Protein AF-A0A2G1X5A1-F1 (afdb_monomer)

Mean predicted aligned error: 12.58 Å

Nearest PDB structures (foldseek):
  6l0v-assembly1_A  TM=4.337E-01  e=4.704E-01  Arabidopsis thaliana
  7k0v-assembly1_D  TM=3.939E-01  e=1.760E+00  Homo sapiens

Radius of gyration: 24.57 Å; Cα contacts (8 Å, |Δi|>4): 86; chains: 1; bounding box: 47×80×41 Å

Solvent-accessible surface area (backbone atoms only — not comparable to full-atom values): 6441 Å² total; per-residue (Å²): 134,82,83,73,89,75,88,75,87,76,87,71,82,75,88,49,92,86,71,69,80,75,82,88,56,61,49,38,37,87,82,8,84,92,30,74,46,30,64,36,58,48,74,81,46,97,69,28,37,39,35,37,26,60,39,94,95,80,43,75,45,81,49,75,46,67,69,84,70,52,79,67,51,48,56,49,52,49,53,53,51,58,68,52,68,75,61,77,76,71,75,77,83,78,76,82,125

Secondary structure (DSSP, 8-state):
-PPP---PPP-S----TTTPPPPPPPTTSTT-TT-TTEEEEEEEETTEEEEEEEETTTEEEEEEEPPPPPHHHHHHHHHHHHHHHT---PPP-----

Foldseek 3Di:
DDDDPDDDDDPDDPPPPVPDDDDADPLCDCPGPPNVQWPDWDDPDVQKIWTWGDDPNPDIDIDIDHDDDDPVVVVVVVVVCVVCVPDPPPPPPPPPD

pLDDT: mean 82.76, std 16.29, range [44.81, 98.06]

Structure (mmCIF, N/CA/C/O backbone):
data_AF-A0A2G1X5A1-F1
#
_entry.id   AF-A0A2G1X5A1-F1
#
loop_
_atom_site.group_PDB
_atom_site.id
_atom_site.type_symbol
_atom_site.label_atom_id
_atom_site.label_alt_id
_atom_site.label_comp_id
_atom_site.label_asym_id
_atom_site.label_entity_id
_atom_site.label_seq_id
_atom_site.pdbx_PDB_ins_code
_atom_site.Cartn_x
_atom_site.Cartn_y
_atom_site.Cartn_z
_atom_site.occupancy
_atom_site.B_iso_or_equiv
_atom_site.auth_seq_id
_atom_site.auth_comp_id
_atom_site.auth_asym_id
_atom_site.auth_atom_id
_atom_site.pdbx_PDB_model_num
ATOM 1 N N . MET A 1 1 ? -5.155 -40.367 -6.906 1.00 44.81 1 MET A N 1
ATOM 2 C CA . MET A 1 1 ? -4.261 -39.531 -6.082 1.00 44.81 1 MET A CA 1
ATOM 3 C C . MET A 1 1 ? -3.261 -38.931 -7.051 1.00 44.81 1 MET A C 1
ATOM 5 O O . MET A 1 1 ? -2.459 -39.688 -7.576 1.00 44.81 1 MET A O 1
ATOM 9 N N . SER A 1 2 ? -3.438 -37.665 -7.441 1.00 49.84 2 SER A N 1
ATOM 10 C CA . SER A 1 2 ? -2.528 -37.022 -8.399 1.00 49.84 2 SER A CA 1
ATOM 11 C C . SER A 1 2 ? -1.234 -36.671 -7.691 1.00 49.84 2 SER A C 1
ATOM 13 O O . SER A 1 2 ? -1.264 -36.029 -6.643 1.00 49.84 2 SER A O 1
ATOM 15 N N . ASP A 1 3 ? -0.138 -37.135 -8.273 1.00 55.56 3 ASP A N 1
ATOM 16 C CA . ASP A 1 3 ? 1.224 -36.840 -7.859 1.00 55.56 3 ASP A CA 1
ATOM 17 C C . ASP A 1 3 ? 1.420 -35.315 -7.864 1.00 55.56 3 ASP A C 1
ATOM 19 O O . ASP A 1 3 ? 1.188 -34.648 -8.878 1.00 55.56 3 ASP A O 1
ATOM 23 N N . GLY A 1 4 ? 1.707 -34.742 -6.696 1.00 51.97 4 GLY A N 1
ATOM 24 C CA . GLY A 1 4 ? 1.869 -33.301 -6.538 1.00 51.97 4 GLY A CA 1
ATOM 25 C C . GLY A 1 4 ? 3.128 -32.844 -7.263 1.00 51.97 4 GLY A C 1
ATOM 26 O O . GLY A 1 4 ? 4.177 -33.475 -7.134 1.00 51.97 4 GLY A O 1
ATOM 27 N N . ALA A 1 5 ? 3.034 -31.749 -8.021 1.00 59.22 5 ALA A N 1
ATOM 28 C CA . ALA A 1 5 ? 4.182 -31.155 -8.694 1.00 59.22 5 ALA A CA 1
ATOM 29 C C . ALA A 1 5 ? 5.288 -30.857 -7.667 1.00 59.22 5 ALA A C 1
ATOM 31 O O . ALA A 1 5 ? 5.188 -29.927 -6.868 1.00 59.22 5 ALA A O 1
ATOM 32 N N . THR A 1 6 ? 6.326 -31.691 -7.663 1.00 59.53 6 THR A N 1
ATOM 33 C CA . THR A 1 6 ? 7.488 -31.524 -6.795 1.00 59.53 6 THR A CA 1
ATOM 34 C C . THR A 1 6 ? 8.447 -30.568 -7.489 1.00 59.53 6 THR A C 1
ATOM 36 O O . THR A 1 6 ? 9.018 -30.905 -8.526 1.00 59.53 6 THR A O 1
ATOM 39 N N . LEU A 1 7 ? 8.617 -29.369 -6.926 1.00 55.50 7 LEU A N 1
ATOM 40 C CA . LEU A 1 7 ? 9.668 -28.437 -7.334 1.00 55.50 7 LEU A CA 1
ATOM 41 C C . LEU A 1 7 ? 11.031 -29.081 -7.048 1.00 55.50 7 LEU A C 1
ATOM 43 O O . LEU A 1 7 ? 11.427 -29.223 -5.892 1.00 55.50 7 LEU A O 1
ATOM 47 N N . ARG A 1 8 ? 11.742 -29.488 -8.104 1.00 59.69 8 ARG A N 1
ATOM 48 C CA . ARG A 1 8 ? 13.169 -29.814 -8.035 1.00 59.69 8 ARG A CA 1
ATOM 49 C C . ARG A 1 8 ? 13.969 -28.565 -8.373 1.00 59.69 8 ARG A C 1
ATOM 51 O O . ARG A 1 8 ? 13.792 -27.999 -9.445 1.00 59.69 8 ARG A O 1
ATOM 58 N N . ILE A 1 9 ? 14.846 -28.164 -7.461 1.00 62.59 9 ILE A N 1
ATOM 59 C CA . ILE A 1 9 ? 15.906 -27.199 -7.747 1.00 62.59 9 ILE A CA 1
ATOM 60 C C . ILE A 1 9 ? 17.010 -27.998 -8.442 1.00 62.59 9 ILE A C 1
ATOM 62 O O . ILE A 1 9 ? 17.510 -28.972 -7.881 1.00 62.59 9 ILE A O 1
ATOM 66 N N . VAL A 1 10 ? 17.295 -27.656 -9.695 1.00 57.22 10 VAL A N 1
ATOM 67 C CA . VAL A 1 10 ? 18.392 -28.242 -10.470 1.00 57.22 10 VAL A CA 1
ATOM 68 C C . VAL A 1 10 ? 19.635 -27.403 -10.176 1.00 57.22 10 VAL A C 1
ATOM 70 O O . VAL A 1 10 ? 19.604 -26.194 -10.370 1.00 57.22 10 VAL A O 1
ATOM 73 N N . ASP A 1 11 ? 20.683 -28.042 -9.655 1.00 57.97 11 ASP A N 1
ATOM 74 C CA . ASP A 1 11 ? 21.979 -27.426 -9.305 1.00 57.97 11 ASP A CA 1
ATOM 75 C C . ASP A 1 11 ? 22.988 -27.472 -10.474 1.00 57.97 11 ASP A C 1
ATOM 77 O O . ASP A 1 11 ? 24.155 -27.114 -10.312 1.00 57.97 11 ASP A O 1
ATOM 81 N N . GLU A 1 12 ? 22.577 -27.953 -11.653 1.00 60.84 12 GLU A N 1
ATOM 82 C CA . GLU A 1 12 ? 23.441 -27.958 -12.835 1.00 60.84 12 GLU A CA 1
ATOM 83 C C . GLU A 1 12 ? 23.439 -26.563 -13.476 1.00 60.84 12 GLU A C 1
ATOM 85 O O . GLU A 1 12 ? 22.364 -26.029 -13.763 1.00 60.84 12 GLU A O 1
ATOM 90 N N . PRO A 1 13 ? 24.615 -25.943 -13.685 1.00 56.88 13 PRO A N 1
ATOM 91 C CA . PRO A 1 13 ? 24.695 -24.680 -14.396 1.00 56.88 13 PRO A CA 1
ATOM 92 C C . PRO A 1 13 ? 24.257 -24.903 -15.846 1.00 56.88 13 PRO A C 1
ATOM 94 O O . PRO A 1 13 ? 24.900 -25.640 -16.591 1.00 56.88 13 PRO A O 1
ATOM 97 N N . ASP A 1 14 ? 23.155 -24.267 -16.238 1.00 58.31 14 ASP A N 1
ATOM 98 C CA . ASP A 1 14 ? 22.785 -24.120 -17.642 1.00 58.31 14 ASP A CA 1
ATOM 99 C C . ASP A 1 14 ? 23.869 -23.258 -18.314 1.00 58.31 14 ASP A C 1
ATOM 101 O O . ASP A 1 14 ? 23.951 -22.050 -18.091 1.00 58.31 14 ASP A O 1
ATOM 105 N N . ASP A 1 15 ? 24.727 -23.884 -19.123 1.00 59.47 15 ASP A N 1
ATOM 106 C CA . ASP A 1 15 ? 25.780 -23.232 -19.921 1.00 59.47 15 ASP A CA 1
ATOM 107 C C . ASP A 1 15 ? 25.209 -22.424 -21.114 1.00 59.47 15 ASP A C 1
ATOM 109 O O . ASP A 1 15 ? 25.947 -22.062 -22.033 1.00 59.47 15 ASP A O 1
ATOM 113 N N . ASP A 1 16 ? 23.901 -22.129 -21.129 1.00 58.56 16 ASP A N 1
ATOM 114 C CA . ASP A 1 16 ? 23.287 -21.203 -22.081 1.00 58.56 16 ASP A CA 1
ATOM 115 C C . ASP A 1 16 ? 23.328 -19.765 -21.523 1.00 58.56 16 ASP A C 1
ATOM 117 O O . ASP A 1 16 ? 22.476 -19.377 -20.714 1.00 58.56 16 ASP A O 1
ATOM 121 N N . PRO A 1 17 ? 24.281 -18.917 -21.960 1.00 57.00 17 PRO A N 1
ATOM 122 C CA . PRO A 1 17 ? 24.365 -17.527 -21.517 1.00 57.00 17 PRO A CA 1
ATOM 123 C C . PRO A 1 17 ? 23.136 -16.688 -21.915 1.00 57.00 17 PRO A C 1
ATOM 125 O O . PRO A 1 17 ? 23.019 -15.549 -21.463 1.00 57.00 17 PRO A O 1
ATOM 128 N N . GLY A 1 18 ? 22.226 -17.216 -22.747 1.00 58.03 18 GLY A N 1
ATOM 129 C CA . GLY A 1 18 ? 20.951 -16.590 -23.102 1.00 58.03 18 GLY A CA 1
ATOM 130 C C . GLY A 1 18 ? 19.766 -16.940 -22.190 1.00 58.03 18 GLY A C 1
ATOM 131 O O . GLY A 1 18 ? 18.714 -16.316 -22.327 1.00 58.03 18 GLY A O 1
ATOM 132 N N . GLY A 1 19 ? 19.911 -17.908 -21.274 1.00 65.81 19 GLY A N 1
ATOM 133 C CA . GLY A 1 19 ? 18.814 -18.434 -20.446 1.00 65.81 19 GLY A CA 1
ATOM 134 C C . GLY A 1 19 ? 18.762 -17.923 -19.000 1.00 65.81 19 GLY A C 1
ATOM 135 O O . GLY A 1 19 ? 17.768 -18.141 -18.304 1.00 65.81 19 GLY A O 1
ATOM 136 N N . ALA A 1 20 ? 19.805 -17.239 -18.525 1.00 80.19 20 ALA A N 1
ATOM 137 C CA . ALA A 1 20 ? 19.891 -16.805 -17.131 1.00 80.19 20 ALA A CA 1
ATOM 138 C C . ALA A 1 20 ? 18.946 -15.622 -16.842 1.00 80.19 20 ALA A C 1
ATOM 140 O O . ALA A 1 20 ? 19.043 -14.559 -17.457 1.00 80.19 20 ALA A O 1
ATOM 141 N N . ILE A 1 21 ? 18.049 -15.788 -15.863 1.00 84.44 21 ILE A N 1
ATOM 142 C CA . ILE A 1 21 ? 17.178 -14.704 -15.392 1.00 84.44 21 ILE A CA 1
ATOM 143 C C . ILE A 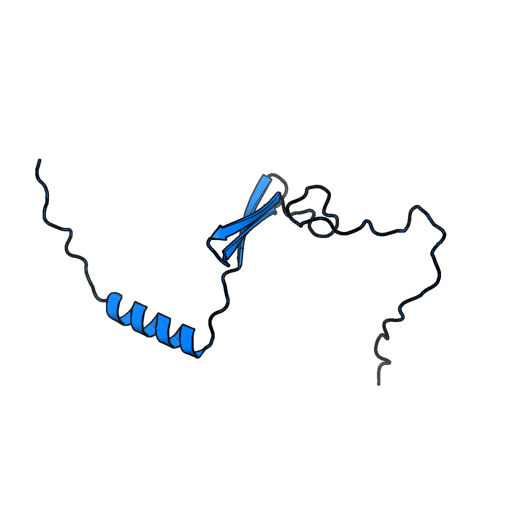1 21 ? 18.051 -13.625 -14.727 1.00 84.44 21 ILE A C 1
ATOM 145 O O . ILE A 1 21 ? 18.798 -13.950 -13.798 1.00 84.44 21 ILE A O 1
ATOM 149 N N . PRO A 1 22 ? 17.962 -12.348 -15.148 1.00 87.44 22 PRO A N 1
ATOM 150 C CA . PRO A 1 22 ? 18.729 -11.273 -14.530 1.00 87.44 22 PRO A CA 1
ATOM 151 C C . PRO A 1 22 ? 18.454 -11.154 -13.027 1.00 87.44 22 PRO A C 1
ATOM 153 O O . PRO A 1 22 ? 17.340 -11.401 -12.555 1.00 87.44 22 PRO A O 1
ATOM 156 N N . ALA A 1 23 ? 19.455 -10.722 -12.260 1.00 89.62 23 ALA A N 1
ATOM 157 C CA . ALA A 1 23 ? 19.260 -10.447 -10.841 1.00 89.62 23 ALA A CA 1
ATOM 158 C C . ALA A 1 23 ? 18.145 -9.396 -10.645 1.00 89.62 23 ALA A C 1
ATOM 160 O O . ALA A 1 23 ? 18.077 -8.425 -11.404 1.00 89.62 23 ALA A O 1
ATOM 161 N N . PRO A 1 24 ? 17.255 -9.564 -9.653 1.00 91.69 24 PRO A N 1
ATOM 162 C CA . PRO A 1 24 ? 16.179 -8.611 -9.427 1.00 91.69 24 PRO A CA 1
ATOM 163 C C . PRO A 1 24 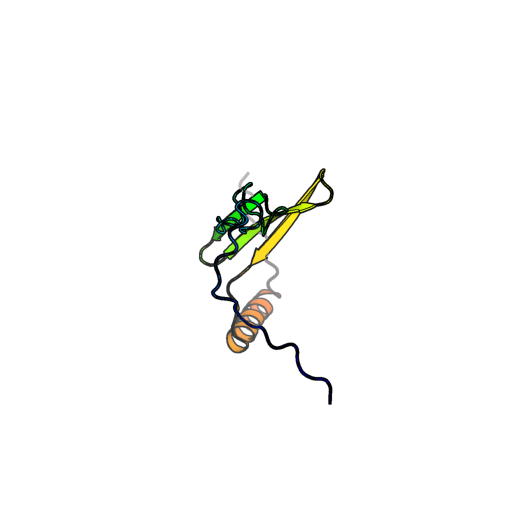? 16.735 -7.270 -8.926 1.00 91.69 24 PRO A C 1
ATOM 165 O O . PRO A 1 24 ? 17.483 -7.217 -7.950 1.00 91.69 24 PRO A O 1
ATOM 168 N N . VAL A 1 25 ? 16.320 -6.182 -9.572 1.00 93.75 25 VAL A N 1
ATOM 169 C CA . VAL A 1 25 ? 16.517 -4.789 -9.124 1.00 93.75 25 VAL A CA 1
ATOM 170 C C . VAL A 1 25 ? 15.256 -4.280 -8.406 1.00 93.75 25 VAL A C 1
ATOM 172 O O . VAL A 1 25 ? 14.240 -4.973 -8.444 1.00 93.75 25 VAL A O 1
ATOM 175 N N . PRO A 1 26 ? 15.252 -3.128 -7.707 1.00 91.50 26 PRO A N 1
ATOM 176 C CA . PRO A 1 26 ? 14.037 -2.602 -7.077 1.00 91.50 26 PRO A CA 1
ATOM 177 C C . PRO A 1 26 ? 12.881 -2.438 -8.080 1.00 91.50 26 PRO A C 1
ATOM 179 O O . PRO A 1 26 ? 13.123 -2.086 -9.226 1.00 91.50 26 PRO A O 1
ATOM 182 N N . PRO A 1 27 ? 11.614 -2.617 -7.678 1.00 87.50 27 PRO A N 1
ATOM 183 C CA . PRO A 1 27 ? 10.494 -2.655 -8.623 1.00 87.50 27 PRO A CA 1
ATOM 184 C C . PRO A 1 27 ? 10.198 -1.303 -9.285 1.00 87.50 27 PRO A C 1
ATOM 186 O O . PRO A 1 27 ? 9.502 -1.264 -10.284 1.00 87.50 27 PRO A O 1
ATOM 189 N N . GLY A 1 28 ? 10.682 -0.188 -8.730 1.00 87.56 28 GLY A N 1
ATOM 190 C CA . GLY A 1 28 ? 10.594 1.129 -9.372 1.00 87.56 28 GLY A CA 1
ATOM 191 C C . GLY A 1 28 ? 11.667 1.383 -10.435 1.00 87.56 28 GLY A C 1
ATOM 192 O O . GLY A 1 28 ? 11.661 2.457 -11.030 1.00 87.56 28 GLY A O 1
ATOM 193 N N . ASP A 1 29 ? 12.599 0.449 -10.627 1.00 89.12 29 ASP A N 1
ATOM 194 C CA . ASP A 1 29 ? 13.649 0.522 -11.638 1.00 89.12 29 ASP A CA 1
ATOM 195 C C . ASP A 1 29 ? 13.093 0.055 -12.999 1.00 89.12 29 ASP A C 1
ATOM 197 O O . ASP A 1 29 ? 12.463 -1.004 -13.051 1.00 89.12 29 ASP A O 1
ATOM 201 N N . PRO A 1 30 ? 13.295 0.802 -14.102 1.00 83.06 30 PRO A N 1
ATOM 202 C CA . PRO A 1 30 ? 12.816 0.396 -15.426 1.00 83.06 30 PRO A CA 1
ATOM 203 C C . PRO A 1 30 ? 13.383 -0.949 -15.905 1.00 83.06 30 PRO A C 1
ATOM 205 O O . PRO A 1 30 ? 12.757 -1.596 -16.742 1.00 83.06 30 PRO A O 1
ATOM 208 N N . GLU A 1 31 ? 14.517 -1.397 -15.358 1.00 87.00 31 GLU A N 1
ATOM 209 C CA . GLU A 1 31 ? 15.130 -2.689 -15.682 1.00 87.00 31 GLU A CA 1
ATOM 210 C C . GLU A 1 31 ? 14.575 -3.850 -14.827 1.00 87.00 31 GLU A C 1
ATOM 212 O O . GLU A 1 31 ? 15.034 -4.993 -14.926 1.00 87.00 31 GLU A O 1
ATOM 217 N N . ALA A 1 32 ? 13.572 -3.601 -13.976 1.00 92.69 32 ALA A N 1
ATOM 218 C CA . ALA A 1 32 ? 12.930 -4.626 -13.157 1.00 92.69 32 ALA A CA 1
ATOM 219 C C . ALA A 1 32 ? 12.083 -5.591 -14.004 1.00 92.69 32 ALA A C 1
ATOM 221 O O . ALA A 1 32 ? 10.878 -5.411 -14.188 1.00 92.69 32 ALA A O 1
ATOM 222 N N . TRP A 1 33 ? 12.694 -6.690 -14.452 1.00 91.44 33 TRP A N 1
ATOM 223 C CA . TRP A 1 33 ? 12.045 -7.712 -15.288 1.00 91.44 33 TRP A CA 1
ATOM 224 C C . TRP A 1 33 ? 10.766 -8.322 -14.681 1.00 91.44 33 TRP A C 1
ATOM 226 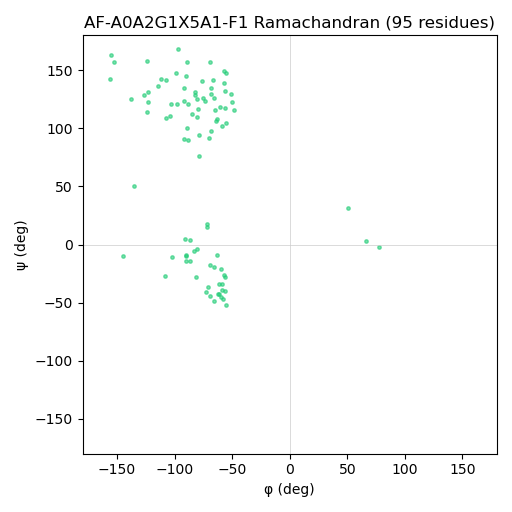O O . TRP A 1 33 ? 9.877 -8.751 -15.415 1.00 91.44 33 TRP A O 1
ATOM 236 N N . TYR A 1 34 ? 10.654 -8.361 -13.349 1.00 90.75 34 TYR A N 1
ATOM 237 C CA . TYR A 1 34 ? 9.510 -8.933 -12.628 1.00 90.75 34 TYR A CA 1
ATOM 238 C C . TYR A 1 34 ? 8.394 -7.916 -12.336 1.00 90.75 34 TYR A C 1
ATOM 240 O O . TYR A 1 34 ? 7.318 -8.303 -11.877 1.00 90.75 34 TYR A O 1
ATOM 248 N N . ALA A 1 35 ? 8.640 -6.623 -12.568 1.00 93.81 35 ALA A N 1
ATOM 249 C CA . ALA A 1 35 ? 7.693 -5.540 -12.312 1.00 93.81 35 ALA A CA 1
ATOM 250 C C . ALA A 1 35 ? 7.646 -4.532 -13.481 1.00 93.81 35 ALA A C 1
ATOM 252 O O . ALA A 1 35 ? 7.734 -3.329 -13.248 1.00 93.81 35 ALA A O 1
ATOM 253 N N . PRO A 1 36 ? 7.479 -4.988 -14.739 1.00 91.81 36 PRO A N 1
ATOM 254 C CA . PRO A 1 36 ? 7.637 -4.137 -15.924 1.00 91.81 36 PRO A CA 1
ATOM 255 C C . PRO A 1 36 ? 6.583 -3.023 -16.029 1.00 91.81 36 PRO A C 1
ATOM 257 O O . PRO A 1 36 ? 6.762 -2.045 -16.757 1.00 91.81 36 PRO A O 1
ATOM 260 N N . ASP A 1 37 ? 5.456 -3.169 -15.328 1.00 93.25 37 ASP A N 1
ATOM 261 C CA . ASP A 1 37 ? 4.408 -2.158 -15.258 1.00 93.25 37 ASP A CA 1
ATOM 262 C C . ASP A 1 37 ? 4.658 -1.121 -14.157 1.00 93.25 37 ASP A C 1
ATOM 264 O O . ASP A 1 37 ? 4.008 -0.079 -14.161 1.00 93.25 37 ASP A O 1
ATOM 268 N N . VAL A 1 38 ? 5.578 -1.354 -13.220 1.00 95.44 38 VAL A N 1
ATOM 269 C CA . VAL A 1 38 ? 5.858 -0.418 -12.129 1.00 95.44 38 VAL A CA 1
ATOM 270 C C . VAL A 1 38 ? 6.799 0.682 -12.617 1.00 95.44 38 VAL A C 1
ATOM 272 O O . VAL A 1 38 ? 7.839 0.446 -13.215 1.00 95.44 38 VAL A O 1
ATOM 275 N N . ARG A 1 39 ? 6.401 1.931 -12.372 1.00 93.44 39 ARG A N 1
ATOM 276 C CA . ARG A 1 39 ? 7.126 3.140 -12.792 1.00 93.44 39 ARG A CA 1
ATOM 277 C C . ARG A 1 39 ? 7.788 3.874 -11.651 1.00 93.44 39 ARG A C 1
ATOM 279 O O . ARG A 1 39 ? 8.758 4.589 -11.859 1.00 93.44 39 ARG A O 1
ATOM 286 N N . ALA A 1 40 ? 7.232 3.731 -10.458 1.00 94.06 40 ALA A N 1
ATOM 287 C CA . ALA A 1 40 ? 7.827 4.235 -9.240 1.00 94.06 40 ALA A CA 1
ATOM 288 C C . ALA A 1 40 ? 7.287 3.435 -8.060 1.00 94.06 40 ALA A C 1
ATOM 290 O O . ALA A 1 40 ? 6.100 3.106 -8.011 1.00 94.06 40 ALA A O 1
ATOM 291 N N . GLN A 1 41 ? 8.148 3.176 -7.083 1.00 95.25 41 GLN A N 1
ATOM 292 C CA . GLN A 1 41 ? 7.743 2.675 -5.781 1.00 95.25 41 GLN A CA 1
ATOM 293 C C . GLN A 1 41 ? 8.544 3.404 -4.710 1.00 95.25 41 GLN A C 1
ATOM 295 O O . GLN A 1 41 ? 9.771 3.435 -4.770 1.00 95.25 41 GLN A O 1
ATOM 300 N N . TYR A 1 42 ? 7.851 4.021 -3.758 1.00 94.94 42 TYR A N 1
ATOM 301 C CA . TYR A 1 42 ? 8.488 4.823 -2.718 1.00 94.94 42 TYR A CA 1
ATOM 302 C C . TYR A 1 42 ? 7.652 4.869 -1.441 1.00 94.94 42 TYR A C 1
ATOM 304 O O . TYR A 1 42 ? 6.435 4.671 -1.451 1.00 94.94 42 TYR A O 1
ATOM 312 N N . GLU A 1 43 ? 8.324 5.143 -0.328 1.00 96.50 43 GLU A N 1
ATOM 313 C CA . GLU A 1 43 ? 7.694 5.363 0.969 1.00 96.50 43 GLU A CA 1
ATOM 314 C C . GLU A 1 43 ? 7.157 6.800 1.035 1.00 96.50 43 GLU A C 1
ATOM 316 O O . GLU A 1 43 ? 7.919 7.764 1.043 1.00 96.50 43 GLU A O 1
ATOM 321 N N . ALA A 1 44 ? 5.832 6.953 1.020 1.00 96.81 44 ALA A N 1
ATOM 322 C CA . ALA A 1 44 ? 5.176 8.263 1.059 1.00 96.81 44 ALA A CA 1
ATOM 323 C C . ALA A 1 44 ? 5.080 8.819 2.491 1.00 96.81 44 ALA A C 1
ATOM 325 O O . ALA A 1 44 ? 5.049 10.030 2.701 1.00 96.81 44 ALA A O 1
ATOM 326 N N . ALA A 1 45 ? 5.023 7.915 3.468 1.00 96.31 45 ALA A N 1
ATOM 327 C CA . ALA A 1 45 ? 5.060 8.163 4.903 1.00 96.31 45 ALA A CA 1
ATOM 328 C C . ALA A 1 45 ? 5.583 6.891 5.596 1.00 96.31 45 ALA A C 1
ATOM 330 O O . ALA A 1 45 ? 5.524 5.830 4.975 1.00 96.31 45 ALA A O 1
ATOM 331 N N . PRO A 1 46 ? 6.039 6.953 6.863 1.00 96.50 46 PRO A N 1
ATOM 332 C CA . PRO A 1 46 ? 6.553 5.784 7.574 1.00 96.50 46 PRO A CA 1
ATOM 333 C C . PRO A 1 46 ? 5.634 4.555 7.468 1.00 96.50 46 PRO A C 1
ATOM 335 O O . PRO A 1 46 ? 4.496 4.573 7.936 1.00 96.50 46 PRO A O 1
ATOM 338 N N . GLY A 1 47 ? 6.127 3.492 6.833 1.00 96.06 47 GLY A N 1
ATOM 339 C CA . GLY A 1 47 ? 5.418 2.232 6.606 1.00 96.06 47 GLY A CA 1
ATOM 340 C C . GLY A 1 47 ? 4.371 2.240 5.481 1.00 96.06 47 GLY A C 1
ATOM 341 O O . GLY A 1 47 ? 3.799 1.187 5.197 1.00 96.06 47 GLY A O 1
ATOM 342 N N . VAL A 1 48 ? 4.133 3.376 4.821 1.00 97.69 48 VAL A N 1
ATOM 343 C CA . VAL A 1 48 ? 3.171 3.533 3.719 1.00 97.69 48 VAL A CA 1
ATOM 344 C C . VAL A 1 48 ? 3.915 3.590 2.391 1.00 97.69 48 VAL A C 1
ATOM 346 O O . VAL A 1 48 ? 4.588 4.575 2.080 1.00 97.69 48 VAL A O 1
ATOM 349 N N . VAL A 1 49 ? 3.763 2.549 1.575 1.00 97.62 49 VAL A N 1
ATOM 350 C CA . VAL A 1 49 ? 4.415 2.457 0.262 1.00 97.62 49 VAL A CA 1
ATOM 351 C C . VAL A 1 49 ? 3.414 2.763 -0.842 1.00 97.62 49 VAL A C 1
ATOM 353 O O . VAL A 1 49 ? 2.417 2.057 -0.993 1.00 97.62 49 VAL A O 1
ATOM 356 N N . ALA A 1 50 ? 3.710 3.784 -1.640 1.00 97.62 50 ALA A N 1
ATOM 357 C CA . ALA A 1 50 ? 2.990 4.094 -2.864 1.00 97.62 50 ALA A CA 1
ATOM 358 C C . ALA A 1 50 ? 3.669 3.401 -4.050 1.00 97.62 50 ALA A C 1
ATOM 360 O O . ALA A 1 50 ? 4.892 3.437 -4.185 1.00 97.62 50 ALA A O 1
ATOM 361 N N . THR A 1 51 ? 2.874 2.778 -4.917 1.00 97.06 51 THR A N 1
ATOM 362 C CA . THR A 1 51 ? 3.332 2.172 -6.170 1.00 97.06 51 THR A CA 1
ATOM 363 C C . THR A 1 51 ? 2.565 2.790 -7.330 1.00 97.06 51 THR A C 1
ATOM 365 O O . THR A 1 51 ? 1.336 2.739 -7.373 1.00 97.06 51 THR A O 1
ATOM 368 N N . VAL A 1 52 ? 3.295 3.367 -8.279 1.00 95.88 52 VAL A N 1
ATOM 369 C CA . VAL A 1 52 ? 2.749 3.890 -9.531 1.00 95.88 52 VAL A CA 1
ATOM 370 C C . VAL A 1 52 ? 2.953 2.835 -10.605 1.00 95.88 52 VAL A C 1
ATOM 372 O O . VAL A 1 52 ? 4.089 2.451 -10.881 1.00 95.88 52 VAL A O 1
ATOM 375 N N . ARG A 1 53 ? 1.864 2.382 -11.221 1.00 94.88 53 ARG A N 1
ATOM 376 C CA . ARG A 1 53 ? 1.882 1.421 -12.328 1.00 94.88 53 ARG A CA 1
ATOM 377 C C . ARG A 1 53 ? 1.436 2.080 -13.618 1.00 94.88 53 ARG A C 1
ATOM 379 O O . ARG A 1 53 ? 0.497 2.867 -13.598 1.00 94.88 53 ARG A O 1
ATOM 386 N N . GLU A 1 54 ? 2.032 1.734 -14.745 1.00 94.00 54 GLU A N 1
ATOM 387 C CA . GLU A 1 54 ? 1.437 2.016 -16.044 1.00 94.00 54 GLU A CA 1
ATOM 388 C C . GLU A 1 54 ? 0.290 1.037 -16.334 1.00 94.00 54 GLU A C 1
ATOM 390 O O . GLU A 1 54 ? 0.348 -0.153 -16.032 1.00 94.00 54 GLU A O 1
ATOM 395 N N . ARG A 1 55 ? -0.780 1.558 -16.931 1.00 90.19 55 ARG A N 1
ATOM 396 C CA . ARG A 1 55 ? -1.928 0.811 -17.439 1.00 90.19 55 ARG A CA 1
ATOM 397 C C . ARG A 1 55 ? -2.155 1.198 -18.899 1.00 90.19 55 ARG A C 1
ATOM 399 O O . ARG A 1 55 ? -2.235 2.385 -19.230 1.00 90.19 55 ARG A O 1
ATOM 406 N N . ASP A 1 56 ? -2.265 0.195 -19.765 1.00 86.88 56 ASP A N 1
ATOM 407 C CA . ASP A 1 56 ? -2.630 0.333 -21.184 1.00 86.88 56 ASP A CA 1
ATOM 408 C C . ASP A 1 56 ? -1.806 1.385 -21.966 1.00 86.88 56 ASP A C 1
ATOM 410 O O . ASP A 1 56 ? -2.322 2.061 -22.864 1.00 86.88 56 ASP A O 1
ATOM 414 N N . GLY A 1 57 ? -0.534 1.579 -21.588 1.00 79.31 57 GLY A N 1
ATOM 415 C CA . GLY A 1 57 ? 0.429 2.476 -22.248 1.00 79.31 57 GLY A CA 1
ATOM 416 C C . GLY A 1 57 ? 0.119 3.978 -22.181 1.00 79.31 57 GLY A C 1
ATOM 417 O O . GLY A 1 57 ? 0.803 4.773 -22.822 1.00 79.31 57 GLY A O 1
ATOM 418 N N . ARG A 1 58 ? -0.953 4.391 -21.490 1.00 83.44 58 ARG A N 1
ATOM 419 C CA . ARG A 1 58 ? -1.431 5.793 -21.477 1.00 83.44 58 ARG A CA 1
ATOM 420 C C . ARG A 1 58 ? -2.011 6.255 -20.144 1.00 83.44 58 ARG A C 1
ATOM 422 O O . ARG A 1 58 ? -2.324 7.435 -19.995 1.00 83.44 58 ARG A O 1
ATOM 429 N N . ARG A 1 59 ? -2.221 5.346 -19.194 1.00 93.56 59 ARG A N 1
ATOM 430 C CA . ARG A 1 59 ? -2.812 5.641 -17.886 1.00 93.56 59 ARG A CA 1
ATOM 431 C C . ARG A 1 59 ? -1.867 5.194 -16.786 1.00 93.56 59 ARG A C 1
ATOM 433 O O . ARG A 1 59 ? -1.047 4.307 -16.990 1.00 93.56 59 ARG A O 1
ATOM 440 N N . PHE A 1 60 ? -2.034 5.784 -15.610 1.00 95.00 60 PHE A N 1
ATOM 441 C CA . PHE A 1 60 ? -1.351 5.341 -14.405 1.00 95.00 60 PHE A CA 1
ATOM 442 C C . PHE A 1 60 ? -2.364 4.800 -13.396 1.00 95.00 60 PHE A C 1
ATOM 444 O O . PHE A 1 60 ? -3.435 5.379 -13.210 1.00 95.00 60 PHE A O 1
ATOM 451 N N . GLY A 1 61 ? -2.028 3.670 -12.782 1.00 95.50 61 GLY A N 1
ATOM 452 C CA . GLY A 1 61 ? -2.670 3.142 -11.587 1.00 95.50 61 GLY A CA 1
ATOM 453 C C . GLY A 1 61 ? -1.843 3.491 -10.354 1.00 95.50 61 GLY A C 1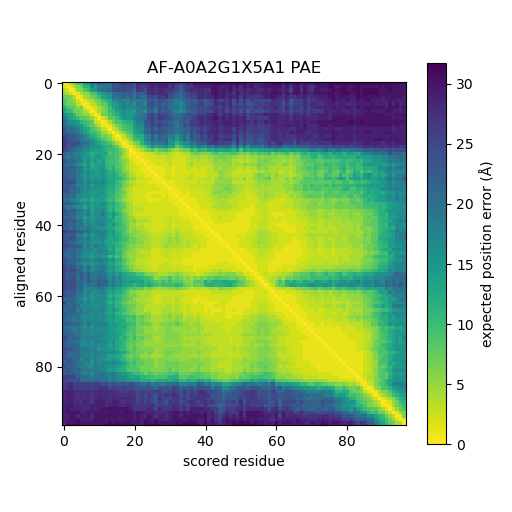
ATOM 454 O O . GLY A 1 61 ? -0.617 3.568 -10.428 1.00 95.50 61 GLY A O 1
ATOM 455 N N . TYR A 1 62 ? -2.522 3.691 -9.230 1.00 96.00 62 TYR A N 1
ATOM 456 C CA . TYR A 1 62 ? -1.898 4.012 -7.952 1.00 96.00 62 TYR A CA 1
ATOM 457 C C . TYR A 1 62 ? -2.343 2.979 -6.931 1.00 96.00 62 TYR A C 1
ATOM 459 O O . TYR A 1 62 ? -3.520 2.928 -6.580 1.00 96.00 62 TYR A O 1
ATOM 467 N N . ASP A 1 63 ? -1.395 2.177 -6.465 1.00 96.44 63 ASP A N 1
ATOM 468 C CA . ASP A 1 63 ? -1.614 1.222 -5.389 1.00 96.44 63 ASP A CA 1
ATOM 469 C C . ASP A 1 63 ? -0.911 1.729 -4.129 1.00 96.44 63 ASP A C 1
ATOM 471 O O . ASP A 1 63 ? 0.199 2.267 -4.192 1.00 96.44 63 ASP A O 1
ATOM 475 N N . VAL A 1 64 ? -1.546 1.543 -2.975 1.00 97.62 64 VAL A N 1
ATOM 476 C CA . VAL A 1 64 ? -0.970 1.896 -1.675 1.00 97.62 64 VAL A CA 1
ATOM 477 C C . VAL A 1 64 ? -0.949 0.658 -0.797 1.00 97.62 64 VAL A C 1
ATOM 479 O O . VAL A 1 64 ? -1.952 -0.041 -0.661 1.00 97.62 64 VA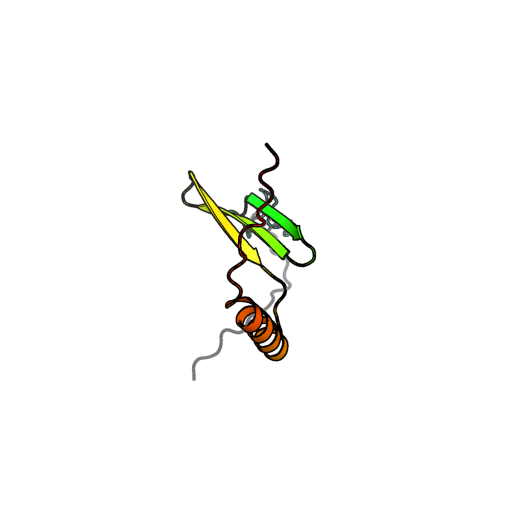L A O 1
ATOM 482 N N . ARG A 1 65 ? 0.205 0.401 -0.184 1.00 96.81 65 ARG A N 1
ATOM 483 C CA . ARG A 1 65 ? 0.355 -0.578 0.887 1.00 96.81 65 ARG A CA 1
ATOM 484 C C . ARG A 1 65 ? 0.544 0.168 2.196 1.00 96.81 65 ARG A C 1
ATOM 486 O O . ARG A 1 65 ? 1.601 0.754 2.423 1.00 96.81 65 ARG A O 1
ATOM 493 N N . GLU A 1 66 ? -0.475 0.126 3.039 1.00 96.62 66 GLU A N 1
ATOM 494 C CA . GLU A 1 66 ? -0.423 0.661 4.398 1.00 96.62 66 GLU A CA 1
ATOM 495 C C . GLU A 1 66 ? 0.067 -0.415 5.383 1.00 96.62 66 GLU A C 1
ATOM 497 O O . GLU A 1 66 ? -0.044 -1.616 5.095 1.00 96.62 66 GLU A O 1
ATOM 502 N N . PRO A 1 67 ? 0.614 -0.024 6.547 1.00 96.06 67 PRO A N 1
ATOM 503 C CA . PRO A 1 67 ? 0.877 -0.962 7.628 1.00 96.06 67 PRO A CA 1
ATOM 504 C C . PRO A 1 67 ? -0.415 -1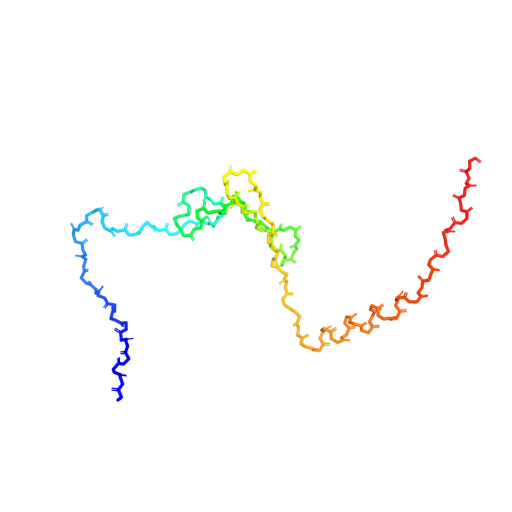.690 8.025 1.00 96.06 67 PRO A C 1
ATOM 506 O O . PRO A 1 67 ? -1.440 -1.035 8.228 1.00 96.06 67 PRO A O 1
ATOM 509 N N . PRO A 1 68 ? -0.396 -3.027 8.153 1.00 94.88 68 PRO A N 1
ATOM 510 C CA . PRO A 1 68 ? -1.584 -3.761 8.555 1.00 94.88 68 PRO A CA 1
ATOM 511 C C . PRO A 1 68 ? -1.959 -3.406 9.996 1.00 94.88 68 PRO A C 1
ATOM 513 O O . PRO A 1 68 ? -1.093 -3.277 10.864 1.00 94.88 68 PRO A O 1
ATOM 516 N N . LEU A 1 69 ? -3.259 -3.298 10.256 1.00 95.81 69 LEU A N 1
ATOM 517 C CA . LEU A 1 69 ? -3.788 -3.201 11.609 1.00 95.81 69 LEU A CA 1
ATOM 518 C C . LEU A 1 69 ? -4.090 -4.601 12.140 1.00 95.81 69 LEU A C 1
ATOM 520 O O . LEU A 1 69 ? -4.517 -5.489 11.402 1.00 95.81 69 LEU A O 1
ATOM 524 N N . SER A 1 70 ? -3.881 -4.812 13.439 1.00 97.50 70 SER A N 1
ATOM 525 C CA . SER A 1 70 ? -4.435 -6.000 14.083 1.00 97.50 70 SER A CA 1
ATOM 526 C C . SER A 1 70 ? -5.965 -5.879 14.156 1.00 97.50 70 SER A C 1
ATOM 528 O O . SER A 1 70 ? -6.483 -4.762 14.234 1.00 97.50 70 SER A O 1
ATOM 530 N N . PRO A 1 71 ? -6.723 -6.986 14.264 1.00 98.06 71 PRO A N 1
ATOM 531 C CA . PRO A 1 71 ? -8.176 -6.905 14.437 1.00 98.06 71 PRO A CA 1
ATOM 532 C C . PRO A 1 71 ? -8.606 -6.093 15.671 1.00 98.06 71 PRO A C 1
ATOM 534 O O . PRO A 1 71 ? -9.719 -5.571 15.733 1.00 98.06 71 PRO A O 1
ATOM 537 N N . ALA A 1 72 ? -7.758 -6.019 16.703 1.00 98.00 72 ALA A N 1
ATOM 538 C CA . ALA A 1 72 ? -8.022 -5.200 17.881 1.00 98.00 72 ALA A CA 1
ATOM 539 C C . ALA A 1 72 ? -7.860 -3.702 17.583 1.00 98.00 72 ALA A C 1
ATOM 541 O O . ALA A 1 72 ? -8.695 -2.909 18.030 1.00 98.00 72 ALA A O 1
ATOM 542 N N . ASP A 1 73 ? -6.835 -3.341 16.809 1.00 97.06 73 ASP A N 1
ATOM 543 C CA . ASP A 1 73 ? -6.558 -1.962 16.407 1.00 97.06 73 ASP A CA 1
ATOM 544 C C . ASP A 1 73 ? -7.579 -1.454 15.394 1.00 97.06 73 ASP A C 1
ATOM 546 O O . ASP A 1 73 ? -8.021 -0.316 15.517 1.00 97.06 73 ASP A O 1
ATOM 550 N N . GLU A 1 74 ? -8.044 -2.303 14.471 1.00 97.56 74 GLU A N 1
ATOM 551 C CA . GLU A 1 74 ? -9.164 -1.985 13.574 1.00 97.56 74 GLU A CA 1
ATOM 552 C C . GLU A 1 74 ? -10.397 -1.569 14.383 1.00 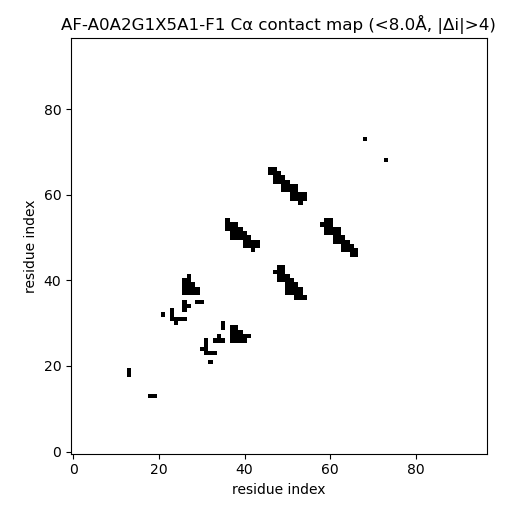97.56 74 GLU A C 1
ATOM 554 O O . GLU A 1 74 ? -10.911 -0.460 14.235 1.00 97.56 74 GLU A O 1
ATOM 559 N N . ARG A 1 75 ? -10.799 -2.397 15.358 1.00 98.06 75 ARG A N 1
ATOM 560 C CA . ARG A 1 75 ? -11.922 -2.074 16.252 1.00 98.06 75 ARG A CA 1
ATOM 561 C C . ARG A 1 75 ? -11.678 -0.808 17.070 1.00 98.06 7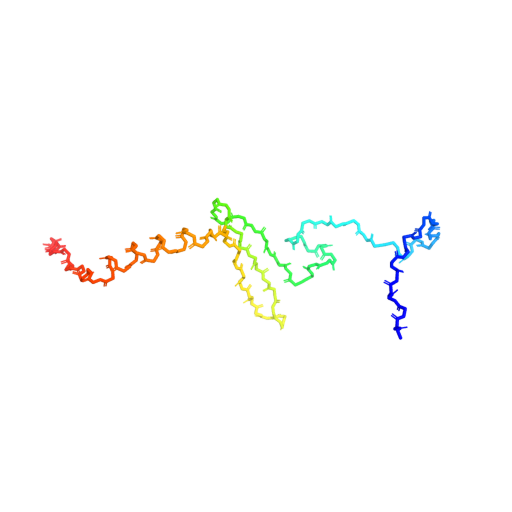5 ARG A C 1
ATOM 563 O O . ARG A 1 75 ? -12.632 -0.119 17.429 1.00 98.06 75 ARG A O 1
ATOM 570 N N . ALA A 1 76 ? -10.437 -0.536 17.469 1.00 97.69 76 ALA A N 1
ATOM 571 C CA . ALA A 1 76 ? -10.102 0.674 18.212 1.00 97.69 76 ALA A CA 1
ATOM 572 C C . ALA A 1 76 ? -10.221 1.924 17.334 1.00 97.69 76 ALA A C 1
ATOM 574 O O . ALA A 1 76 ? -10.824 2.910 17.765 1.00 97.69 76 ALA A O 1
ATOM 575 N N . LEU A 1 77 ? -9.707 1.857 16.107 1.00 95.81 77 LEU A N 1
ATOM 576 C CA . LEU A 1 77 ? -9.799 2.917 15.116 1.00 95.81 77 LEU A CA 1
ATOM 577 C C . LEU A 1 77 ? -11.258 3.221 14.759 1.00 95.81 77 LEU A C 1
ATOM 579 O O . LEU A 1 77 ? -11.639 4.391 14.726 1.00 95.81 77 LEU A O 1
ATOM 583 N N . ASP A 1 78 ? -12.089 2.194 14.587 1.00 96.88 78 ASP A N 1
ATOM 584 C CA . ASP A 1 78 ? -13.514 2.368 14.299 1.00 96.88 78 ASP A CA 1
ATOM 585 C C . ASP A 1 78 ? -14.246 3.079 15.442 1.00 96.88 78 ASP A C 1
ATOM 587 O O . ASP A 1 78 ? -14.963 4.046 15.200 1.00 96.88 78 ASP A O 1
ATOM 591 N N . ARG A 1 79 ? -13.971 2.730 16.709 1.00 96.69 79 ARG A N 1
ATOM 592 C CA . ARG A 1 79 ? -14.544 3.456 17.862 1.00 96.69 79 ARG A CA 1
ATOM 593 C C . ARG A 1 79 ? -14.172 4.940 17.875 1.00 96.69 79 ARG A C 1
ATOM 595 O O . ARG A 1 79 ? -14.993 5.778 18.253 1.00 96.69 79 ARG A O 1
ATOM 602 N N . VAL A 1 80 ? -12.932 5.273 17.511 1.00 96.12 80 VAL A N 1
ATOM 603 C CA . VAL A 1 80 ? -12.480 6.669 17.412 1.00 96.12 80 VAL A CA 1
ATOM 604 C C . VAL A 1 80 ? -13.227 7.378 16.283 1.00 96.12 80 VAL A C 1
ATOM 606 O O . VAL A 1 80 ? -13.784 8.452 16.507 1.00 96.12 80 VAL A O 1
ATOM 609 N N . ARG A 1 81 ? -13.300 6.767 15.095 1.00 94.94 81 ARG A N 1
ATOM 610 C CA . ARG A 1 81 ? -14.034 7.311 13.943 1.00 94.94 81 ARG A CA 1
ATOM 611 C C . ARG A 1 81 ? -15.506 7.545 14.275 1.00 94.94 81 ARG A C 1
ATOM 613 O O . ARG A 1 81 ? -15.998 8.648 14.049 1.00 94.94 81 ARG A O 1
ATOM 620 N N . ASP A 1 82 ? -16.170 6.579 14.900 1.00 94.25 82 ASP A N 1
ATOM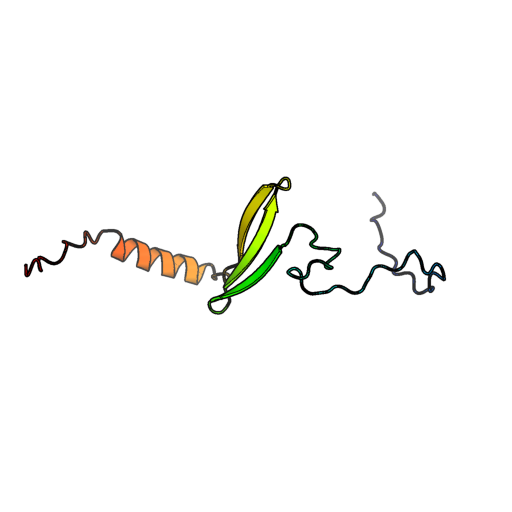 621 C CA . ASP A 1 82 ? -17.571 6.681 15.315 1.00 94.25 82 ASP A CA 1
ATOM 622 C C . ASP A 1 82 ? -17.792 7.834 16.290 1.00 94.25 82 ASP A C 1
ATOM 624 O O . ASP A 1 82 ? -18.710 8.637 16.107 1.00 94.25 82 ASP A O 1
ATOM 628 N N . ARG A 1 83 ? -16.917 7.978 17.295 1.00 90.12 83 ARG A N 1
ATOM 629 C CA . ARG A 1 83 ? -16.991 9.078 18.267 1.00 90.12 83 ARG A CA 1
ATOM 630 C C . ARG A 1 83 ? -16.960 10.445 17.584 1.00 90.12 83 ARG A C 1
ATOM 632 O O . ARG A 1 83 ? -17.679 11.346 18.017 1.00 90.12 83 ARG A O 1
ATOM 639 N N . PHE A 1 84 ? -16.131 10.602 16.555 1.00 89.56 84 PHE A N 1
ATOM 640 C CA . PHE A 1 84 ? -15.977 11.868 15.839 1.00 89.56 84 PHE A CA 1
ATOM 641 C C . PHE A 1 84 ? -16.941 12.033 14.654 1.00 89.56 84 PHE A C 1
ATOM 643 O O . PHE A 1 84 ? -17.153 13.159 14.213 1.00 89.56 84 PHE A O 1
ATOM 650 N N . SER A 1 85 ? -17.597 10.966 14.191 1.00 87.50 85 SER A N 1
ATOM 651 C CA . SER A 1 85 ? -18.530 10.997 13.053 1.00 87.50 85 SER A CA 1
ATOM 652 C C . SER A 1 85 ? -19.718 11.950 13.252 1.00 87.50 85 SER A C 1
ATOM 654 O O . SER A 1 85 ? -20.178 12.595 12.311 1.00 87.50 85 SER A O 1
ATOM 656 N N . ALA A 1 86 ? -20.197 12.089 14.492 1.00 78.25 86 ALA A N 1
ATOM 657 C CA . ALA A 1 86 ? -21.336 12.938 14.836 1.00 78.25 86 ALA A CA 1
ATOM 658 C C . ALA A 1 86 ? -20.962 14.418 15.045 1.00 78.25 86 ALA A C 1
ATOM 660 O O . ALA A 1 86 ? -21.843 15.261 15.243 1.00 78.25 86 ALA A O 1
ATOM 661 N N . VAL A 1 87 ? -19.670 14.764 15.013 1.00 75.94 87 VAL A N 1
ATOM 662 C CA . VAL A 1 87 ? -19.218 16.137 15.243 1.00 75.94 87 VAL A CA 1
ATOM 663 C C . VAL A 1 87 ? -19.433 16.949 13.969 1.00 75.94 87 VAL A C 1
ATOM 665 O O . VAL A 1 87 ? -18.585 17.022 13.083 1.00 75.94 87 VAL A O 1
ATOM 668 N N . ARG A 1 88 ? -20.576 17.636 13.881 1.00 66.56 88 ARG A N 1
ATOM 669 C CA . ARG A 1 88 ? -20.719 18.750 12.940 1.00 66.56 88 ARG A CA 1
ATOM 670 C C . ARG A 1 88 ? -19.825 19.883 13.425 1.00 66.56 88 ARG A C 1
ATOM 672 O O . ARG A 1 88 ? -20.214 20.649 14.305 1.00 66.56 88 ARG A O 1
ATOM 679 N N . HIS A 1 89 ? -18.627 19.998 12.859 1.00 65.00 89 HIS A N 1
ATOM 680 C CA . HIS A 1 89 ? -17.783 21.166 13.067 1.00 65.00 89 HIS A CA 1
ATOM 681 C C . HIS A 1 89 ? -18.554 22.407 12.603 1.00 65.00 89 HIS A C 1
ATOM 683 O O . HIS A 1 89 ? -18.684 22.672 11.407 1.00 65.00 89 HIS A O 1
ATOM 689 N N . ARG A 1 90 ? -19.109 23.176 13.547 1.00 65.00 90 ARG A N 1
ATOM 690 C CA . ARG A 1 90 ? -19.578 24.525 13.241 1.00 65.00 90 ARG A CA 1
ATOM 691 C C . ARG A 1 90 ? -18.350 25.288 12.766 1.00 65.00 90 ARG A C 1
ATOM 693 O O . ARG A 1 90 ? -17.378 25.397 13.510 1.00 65.00 90 ARG A O 1
ATOM 700 N N . ARG A 1 91 ? -18.381 25.760 11.517 1.00 63.69 91 ARG A N 1
ATOM 701 C CA . ARG A 1 91 ? -17.295 26.557 10.942 1.00 63.69 91 ARG A CA 1
ATOM 702 C C . ARG A 1 91 ? -16.983 27.690 11.934 1.00 63.69 91 ARG A C 1
ATOM 704 O O . ARG A 1 91 ? -17.923 28.407 12.296 1.00 63.69 91 ARG A O 1
ATOM 711 N N . PRO A 1 92 ? -15.735 27.823 12.419 1.00 69.12 92 PRO A N 1
ATOM 712 C CA . PRO A 1 92 ? -15.368 28.921 13.301 1.00 69.12 92 PRO A CA 1
ATOM 713 C C . PRO A 1 92 ? -15.815 30.243 12.668 1.00 69.12 92 PRO A C 1
ATOM 715 O O . PRO A 1 92 ? -15.568 30.474 11.485 1.00 69.12 92 PRO A O 1
ATOM 718 N N . LEU A 1 93 ? -16.522 31.085 13.428 1.00 68.31 93 LEU A N 1
ATOM 719 C CA . LEU A 1 93 ? -17.128 32.336 12.942 1.00 68.31 93 LEU A CA 1
ATOM 720 C C . LEU A 1 93 ? -16.103 33.445 12.648 1.00 68.31 93 LEU A C 1
ATOM 722 O O . LEU A 1 93 ? -16.473 34.610 12.537 1.00 68.31 93 LEU A O 1
ATOM 726 N N . THR A 1 94 ? -14.819 33.130 12.501 1.00 67.94 94 THR A N 1
ATOM 727 C CA . THR A 1 94 ? -13.800 34.134 12.196 1.00 67.94 94 THR A CA 1
ATOM 728 C C . THR A 1 94 ? -13.833 34.480 10.709 1.00 67.94 94 THR A C 1
ATOM 730 O O . THR A 1 94 ? -12.978 34.065 9.930 1.00 67.94 94 THR A O 1
ATOM 733 N N . ARG A 1 95 ? -14.832 35.272 10.313 1.00 58.78 95 ARG A N 1
ATOM 734 C CA . ARG A 1 95 ? -14.639 36.303 9.295 1.00 58.78 95 ARG A CA 1
ATOM 735 C C . ARG A 1 95 ? -14.201 37.556 10.048 1.00 58.78 95 ARG A C 1
ATOM 737 O O . ARG A 1 95 ? -15.041 38.337 10.474 1.00 58.78 95 ARG A O 1
ATOM 744 N N . VAL A 1 96 ? -12.895 37.718 10.226 1.00 53.22 96 VAL A N 1
ATOM 745 C CA . VAL A 1 96 ? -12.327 39.066 10.297 1.00 53.22 96 VAL A CA 1
ATOM 746 C C . VAL A 1 96 ? -11.931 39.375 8.860 1.00 53.22 96 VAL A C 1
ATOM 748 O O . VAL A 1 96 ? -10.898 38.922 8.377 1.00 53.22 96 VAL A O 1
ATOM 751 N N . GLY A 1 97 ? -12.878 39.968 8.140 1.00 50.84 97 GLY A N 1
ATOM 752 C CA . GLY A 1 97 ? -12.559 40.865 7.038 1.00 50.84 97 GLY A CA 1
ATOM 753 C C . GLY A 1 97 ? -12.509 42.272 7.602 1.00 50.84 97 GLY A C 1
ATOM 754 O O . GLY A 1 97 ? -13.212 42.491 8.617 1.00 50.84 97 GLY A O 1
#

Sequence (97 aa):
MSDGATLRIVDEPDDDPGGAIPAPVPPGDPEAWYAPDVRAQYEAAPGVVATVRERDGRRFGYDVREPPLSPADERALDRVRDRFSAVRHRRPLTRVG